Protein AF-A0A537HBJ1-F1 (afdb_monomer_lite)

Sequence (92 aa):
TMPDAIEVINSASILHSVTWKRARTFAEEKQLPQTAGSDSHIPETIGKAFTTIECESKTIASVLDAIRNGATTPDGQAYSLGDRLRKLARRD

Structure (mmCIF, N/CA/C/O backbone):
data_AF-A0A537HBJ1-F1
#
_entry.id   AF-A0A537HBJ1-F1
#
loop_
_atom_site.group_PDB
_atom_site.id
_atom_site.type_symbol
_atom_site.label_atom_id
_atom_site.label_alt_id
_atom_site.label_comp_id
_atom_site.label_asym_id
_atom_site.label_entity_id
_atom_site.label_seq_id
_atom_site.pdbx_PDB_ins_code
_atom_site.Cartn_x
_atom_site.Cartn_y
_atom_site.Cartn_z
_atom_site.occupancy
_atom_site.B_iso_or_equiv
_atom_site.auth_seq_id
_atom_site.auth_comp_id
_atom_site.auth_asym_id
_atom_site.auth_atom_id
_atom_site.pdbx_PDB_model_num
ATOM 1 N N . THR A 1 1 ? -15.359 -15.225 -1.454 1.00 83.00 1 THR A N 1
ATOM 2 C CA . THR A 1 1 ? -15.686 -14.058 -0.607 1.00 83.00 1 THR A CA 1
ATOM 3 C C . THR A 1 1 ? -15.094 -12.816 -1.243 1.00 83.00 1 THR A C 1
ATOM 5 O O . THR A 1 1 ? -14.166 -12.948 -2.032 1.00 83.00 1 THR A O 1
ATOM 8 N N . MET A 1 2 ? -15.668 -11.639 -0.988 1.00 89.38 2 MET A N 1
ATOM 9 C CA . MET A 1 2 ? -15.086 -10.366 -1.432 1.00 89.38 2 MET A CA 1
ATOM 10 C C . MET A 1 2 ? -13.893 -10.021 -0.520 1.00 89.38 2 MET A C 1
ATOM 12 O O . MET A 1 2 ? -13.967 -10.355 0.663 1.00 89.38 2 MET A O 1
ATOM 16 N N . PRO A 1 3 ? -12.791 -9.451 -1.037 1.00 95.06 3 PRO A N 1
ATOM 17 C CA . PRO A 1 3 ? -11.676 -9.025 -0.193 1.00 95.06 3 PRO A CA 1
ATOM 18 C C . PRO A 1 3 ? -12.039 -7.787 0.638 1.00 95.06 3 PRO A C 1
ATOM 20 O O . PRO A 1 3 ? -12.889 -7.001 0.228 1.00 95.06 3 PRO A O 1
ATOM 23 N N . ASP A 1 4 ? -11.344 -7.596 1.762 1.00 96.50 4 ASP A N 1
ATOM 24 C CA . ASP A 1 4 ? -11.507 -6.428 2.644 1.00 96.50 4 ASP A CA 1
ATOM 25 C C . ASP A 1 4 ? -10.920 -5.136 2.037 1.00 96.50 4 ASP A C 1
ATOM 27 O O . ASP A 1 4 ? -11.344 -4.042 2.389 1.00 96.50 4 ASP A O 1
ATOM 31 N N . ALA A 1 5 ? -9.928 -5.252 1.146 1.00 97.50 5 ALA A N 1
ATOM 32 C CA . ALA A 1 5 ? -9.260 -4.137 0.475 1.00 97.50 5 ALA A CA 1
ATOM 33 C C . ALA A 1 5 ? -8.556 -4.606 -0.812 1.00 97.50 5 ALA A C 1
ATOM 35 O O . ALA A 1 5 ? -8.296 -5.800 -0.987 1.00 97.50 5 ALA A O 1
ATOM 36 N N . ILE A 1 6 ? -8.202 -3.671 -1.695 1.00 96.75 6 ILE A N 1
ATOM 37 C CA . ILE A 1 6 ? -7.457 -3.922 -2.937 1.00 96.75 6 ILE A CA 1
ATOM 38 C C . ILE A 1 6 ? -6.141 -3.143 -2.929 1.00 96.75 6 ILE A C 1
ATOM 40 O O . ILE A 1 6 ? -6.138 -1.935 -2.705 1.00 96.75 6 ILE A O 1
ATOM 44 N N . GLU A 1 7 ? -5.028 -3.806 -3.255 1.00 96.38 7 GLU A N 1
ATOM 45 C CA . GLU A 1 7 ? -3.762 -3.117 -3.528 1.00 96.38 7 GLU A CA 1
ATOM 46 C C . GLU A 1 7 ? -3.845 -2.412 -4.890 1.00 96.38 7 GLU A C 1
ATOM 48 O O . GLU A 1 7 ? -3.848 -3.050 -5.945 1.00 96.38 7 GLU A O 1
ATOM 53 N N . VAL A 1 8 ? -3.928 -1.082 -4.875 1.00 96.56 8 VAL A N 1
ATOM 54 C CA . VAL A 1 8 ? -3.999 -0.256 -6.091 1.00 96.56 8 VAL A CA 1
ATOM 55 C C . VAL A 1 8 ? -2.620 0.227 -6.542 1.00 96.56 8 VAL A C 1
ATOM 57 O O . VAL A 1 8 ? -2.435 0.550 -7.715 1.00 96.56 8 VAL A O 1
ATOM 60 N N . ILE A 1 9 ? -1.636 0.220 -5.638 1.00 95.31 9 ILE A N 1
ATOM 61 C CA . ILE A 1 9 ? -0.242 0.597 -5.898 1.00 95.31 9 ILE A CA 1
ATOM 62 C C . ILE A 1 9 ? 0.660 -0.579 -5.574 1.00 95.31 9 ILE A C 1
ATOM 64 O O . ILE A 1 9 ? 0.796 -0.961 -4.416 1.00 95.31 9 ILE A O 1
ATOM 68 N N . ASN A 1 10 ? 1.357 -1.085 -6.580 1.00 92.19 10 ASN A N 1
ATOM 69 C CA . ASN A 1 10 ? 2.440 -2.031 -6.372 1.00 92.19 10 ASN A CA 1
ATOM 70 C C . ASN A 1 10 ? 3.670 -1.518 -7.108 1.00 92.19 10 ASN A C 1
ATOM 72 O O . ASN A 1 10 ? 3.702 -1.511 -8.344 1.00 92.19 10 ASN A O 1
ATOM 76 N N . SER A 1 11 ? 4.684 -1.073 -6.370 1.00 86.75 11 SER A N 1
ATOM 77 C CA . SER A 1 11 ? 5.832 -0.417 -6.999 1.00 86.75 11 SER A CA 1
ATOM 78 C C . SER A 1 11 ? 6.664 -1.359 -7.881 1.00 86.75 11 SER A C 1
ATOM 80 O O . SER A 1 11 ? 7.320 -0.891 -8.816 1.00 86.75 11 SER A O 1
ATOM 82 N N . ALA A 1 12 ? 6.590 -2.678 -7.682 1.00 84.88 12 ALA A N 1
ATOM 83 C CA . ALA A 1 12 ? 7.278 -3.653 -8.524 1.00 84.88 12 ALA A CA 1
ATOM 84 C C . ALA A 1 12 ? 6.606 -3.848 -9.901 1.00 84.88 12 ALA A C 1
ATOM 86 O O . ALA A 1 12 ? 7.278 -4.270 -10.857 1.00 84.88 12 ALA A O 1
ATOM 87 N N . SER A 1 13 ? 5.323 -3.485 -10.042 1.00 83.56 13 SER A N 1
ATOM 88 C CA . SER A 1 13 ? 4.554 -3.633 -11.286 1.00 83.56 13 SER A CA 1
ATOM 89 C C . SER A 1 13 ? 5.251 -2.967 -12.482 1.00 83.56 13 SER A C 1
ATOM 91 O O . SER A 1 13 ? 5.684 -1.813 -12.426 1.00 83.56 13 SER A O 1
ATOM 93 N N . ILE A 1 14 ? 5.395 -3.704 -13.589 1.00 74.44 14 ILE A N 1
ATOM 94 C CA . ILE A 1 14 ? 6.133 -3.267 -14.792 1.00 74.44 14 ILE A CA 1
ATOM 95 C C . ILE A 1 14 ? 5.347 -2.214 -15.589 1.00 74.44 14 ILE A C 1
ATOM 97 O O . ILE A 1 14 ? 5.942 -1.307 -16.164 1.00 74.44 14 ILE A O 1
ATOM 101 N N . LEU A 1 15 ? 4.013 -2.280 -15.571 1.00 81.75 15 LEU A N 1
ATOM 102 C CA . LEU A 1 15 ? 3.113 -1.333 -16.241 1.00 81.75 15 LEU A CA 1
ATOM 103 C C . LEU A 1 15 ? 2.335 -0.495 -15.223 1.00 81.75 15 LEU A C 1
ATOM 105 O O . LEU A 1 15 ? 1.131 -0.290 -15.367 1.00 81.75 15 LEU A O 1
ATOM 109 N N . HIS A 1 16 ? 3.036 -0.019 -14.192 1.00 79.81 16 HIS A N 1
ATOM 110 C CA . HIS A 1 16 ? 2.457 0.661 -13.033 1.00 79.81 16 HIS A CA 1
ATOM 111 C C . HIS A 1 16 ? 1.401 1.720 -13.391 1.00 79.81 16 HIS A C 1
ATOM 113 O O . HIS A 1 16 ? 0.315 1.724 -12.822 1.00 79.81 16 HIS A O 1
ATOM 119 N N . SER A 1 17 ? 1.673 2.575 -14.384 1.00 78.00 17 SER A N 1
ATOM 120 C CA . SER A 1 17 ? 0.761 3.649 -14.811 1.00 78.00 17 SER A CA 1
ATOM 121 C C . SER A 1 17 ? -0.573 3.156 -15.387 1.00 78.00 17 SER A C 1
ATOM 123 O O . SER A 1 17 ? -1.555 3.897 -15.360 1.00 78.00 17 SER A O 1
ATOM 125 N N . VAL A 1 18 ? -0.621 1.922 -15.898 1.00 83.50 18 VAL A N 1
ATOM 126 C CA . VAL A 1 18 ? -1.834 1.268 -16.410 1.00 83.50 18 VAL A CA 1
ATOM 127 C C . VAL A 1 18 ? -2.479 0.417 -15.320 1.00 83.50 18 VAL A C 1
ATOM 129 O O . VAL A 1 18 ? -3.688 0.511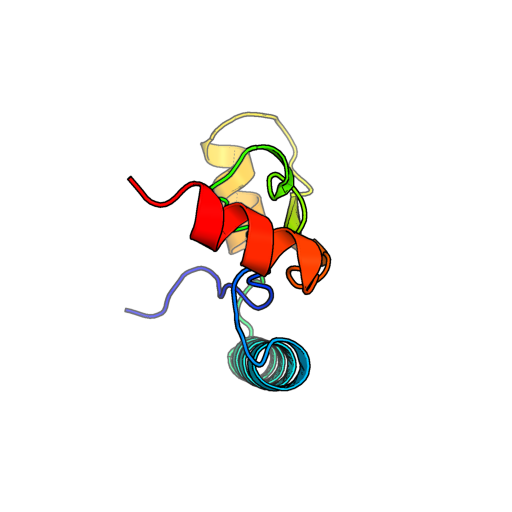 -15.108 1.00 83.50 18 VAL A O 1
ATOM 132 N N . THR A 1 19 ? -1.687 -0.405 -14.624 1.00 87.00 19 THR A N 1
ATOM 133 C CA . THR A 1 19 ? -2.197 -1.348 -13.618 1.00 87.00 19 THR A CA 1
ATOM 134 C C . THR A 1 19 ? -2.812 -0.619 -12.436 1.00 87.00 19 THR A C 1
ATOM 136 O O . THR A 1 19 ? -3.906 -0.990 -12.024 1.00 87.00 19 THR A O 1
ATOM 139 N N . TRP A 1 20 ? -2.178 0.465 -11.972 1.00 90.00 20 TRP A N 1
ATOM 140 C CA . TRP A 1 20 ? -2.735 1.302 -10.912 1.00 90.00 20 TRP A CA 1
ATOM 141 C C . TRP A 1 20 ? -4.123 1.798 -11.281 1.00 90.00 20 TRP A C 1
ATOM 143 O O . TRP A 1 20 ? -5.064 1.659 -10.510 1.00 90.00 20 TRP A O 1
ATOM 153 N N . LYS A 1 21 ? -4.260 2.406 -12.468 1.00 92.69 21 LYS A N 1
ATOM 154 C CA . LYS A 1 21 ? -5.511 3.070 -12.862 1.00 92.69 21 LYS A C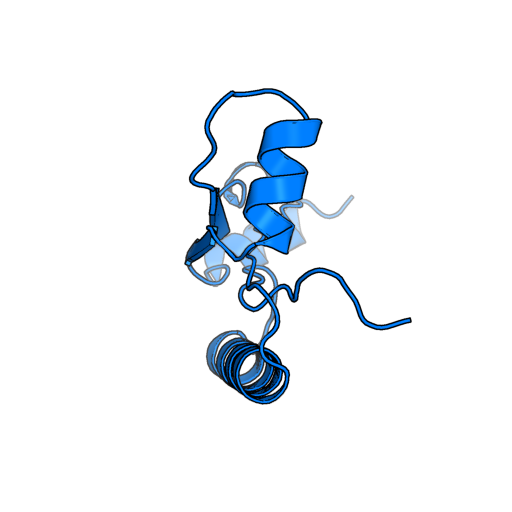A 1
ATOM 155 C C . LYS A 1 21 ? -6.653 2.068 -12.899 1.00 92.69 21 LYS A C 1
ATOM 157 O O . LYS A 1 21 ? -7.714 2.349 -12.367 1.00 92.69 21 LYS A O 1
ATOM 162 N N . ARG A 1 22 ? -6.402 0.878 -13.451 1.00 94.44 22 ARG A N 1
ATOM 163 C CA . ARG A 1 22 ? -7.386 -0.210 -13.491 1.00 94.44 22 ARG A CA 1
ATOM 164 C C . ARG A 1 22 ? -7.746 -0.724 -12.100 1.00 94.44 22 ARG A C 1
ATOM 166 O O . ARG A 1 22 ? -8.927 -0.892 -11.825 1.00 94.44 22 ARG A O 1
ATOM 173 N N . ALA A 1 23 ? -6.755 -0.957 -11.239 1.00 94.56 23 ALA A N 1
ATOM 174 C CA . ALA A 1 23 ? -6.992 -1.429 -9.877 1.00 94.56 23 ALA A CA 1
ATOM 175 C C . ALA A 1 23 ? -7.786 -0.403 -9.058 1.00 94.56 23 ALA A C 1
ATOM 177 O O . ALA A 1 23 ? -8.746 -0.767 -8.386 1.00 94.56 23 ALA A O 1
ATOM 178 N N . ARG A 1 24 ? -7.441 0.883 -9.186 1.00 95.44 24 ARG A N 1
ATOM 179 C CA . ARG A 1 24 ? -8.161 1.992 -8.559 1.00 95.44 24 ARG A CA 1
ATOM 180 C C . ARG A 1 24 ? -9.602 2.092 -9.048 1.00 95.44 24 ARG A C 1
ATOM 182 O O . ARG A 1 24 ? -10.500 2.095 -8.219 1.00 95.44 24 ARG A O 1
ATOM 189 N N . THR A 1 25 ? -9.832 2.103 -10.363 1.00 96.81 25 THR A N 1
ATOM 190 C CA . THR A 1 25 ? -11.193 2.120 -10.923 1.00 96.81 25 THR A CA 1
ATOM 191 C C . THR A 1 25 ? -12.007 0.927 -10.429 1.00 96.81 25 THR A C 1
ATOM 193 O O . THR A 1 25 ? -13.134 1.102 -9.984 1.00 96.81 25 THR A O 1
ATOM 196 N N . PHE A 1 26 ? -11.426 -0.275 -10.420 1.00 95.94 26 PHE A N 1
ATOM 197 C CA . PHE A 1 26 ? -12.102 -1.461 -9.900 1.00 95.94 26 PHE A CA 1
ATOM 198 C C . PHE A 1 26 ? -12.443 -1.339 -8.406 1.00 95.94 26 PHE A C 1
ATOM 200 O O . PHE A 1 26 ? -13.549 -1.688 -8.000 1.00 95.94 26 PHE A O 1
ATOM 207 N N . ALA A 1 27 ? -11.518 -0.839 -7.582 1.00 96.75 27 ALA A N 1
ATOM 208 C CA . ALA A 1 27 ? -11.761 -0.632 -6.157 1.00 96.75 27 ALA A CA 1
ATOM 209 C C . ALA A 1 27 ? -12.863 0.413 -5.917 1.00 96.75 27 ALA A C 1
ATOM 211 O O . ALA A 1 27 ? -13.747 0.185 -5.097 1.00 96.75 27 ALA A O 1
ATOM 212 N N . GLU A 1 28 ? -12.863 1.511 -6.676 1.00 96.62 28 GLU A N 1
ATOM 213 C CA . GLU A 1 28 ? -13.896 2.553 -6.628 1.00 96.62 28 GLU A CA 1
ATOM 214 C C . GLU A 1 28 ? -15.274 2.003 -7.040 1.00 96.62 28 GLU A C 1
ATOM 216 O O . GLU A 1 28 ? -16.251 2.188 -6.315 1.00 96.62 28 GLU A O 1
ATOM 221 N N . GLU A 1 29 ? -15.355 1.248 -8.141 1.00 97.25 29 GLU A N 1
ATOM 222 C CA . GLU A 1 29 ? -16.590 0.598 -8.611 1.00 97.25 29 GLU A CA 1
ATOM 223 C C . GLU A 1 29 ? -17.150 -0.426 -7.615 1.00 97.25 29 GLU A C 1
ATOM 225 O O . GLU A 1 29 ? -18.362 -0.639 -7.548 1.00 97.25 29 GLU A O 1
ATOM 230 N N . LYS A 1 30 ? -16.274 -1.090 -6.855 1.00 96.38 30 LYS A N 1
ATOM 231 C CA . LYS A 1 30 ? -16.655 -2.065 -5.824 1.00 96.38 30 LYS A CA 1
ATOM 232 C C . LYS A 1 30 ? -16.787 -1.464 -4.430 1.00 96.38 30 LYS A C 1
ATOM 234 O O . LYS A 1 30 ? -17.135 -2.204 -3.516 1.00 96.38 30 LYS A O 1
ATOM 239 N N . GLN A 1 31 ? -16.542 -0.160 -4.276 1.00 96.31 31 GLN A N 1
ATOM 240 C CA . GLN A 1 31 ? -16.516 0.533 -2.984 1.00 96.31 31 GLN A CA 1
ATOM 241 C C . GLN A 1 31 ? -15.593 -0.159 -1.968 1.00 96.31 31 GLN A C 1
ATOM 243 O O . GLN A 1 31 ? -15.910 -0.261 -0.785 1.00 96.31 31 GLN A O 1
ATOM 248 N N . LEU A 1 32 ? -14.454 -0.664 -2.449 1.00 97.50 32 LEU A N 1
ATOM 249 C CA . LEU A 1 32 ? -13.474 -1.365 -1.632 1.00 97.50 32 LEU A CA 1
ATOM 250 C C . LEU A 1 32 ? -12.368 -0.410 -1.161 1.00 97.50 32 LEU A C 1
ATOM 252 O O . LEU A 1 32 ? -11.872 0.391 -1.963 1.00 97.50 32 LEU A O 1
ATOM 256 N N . PRO A 1 33 ? -11.931 -0.527 0.105 1.00 98.19 33 PRO A N 1
ATOM 257 C CA . PRO A 1 33 ? -10.728 0.123 0.605 1.00 98.19 33 PRO A CA 1
ATOM 258 C C . PRO A 1 33 ? -9.503 -0.131 -0.275 1.00 98.19 33 PRO A C 1
ATOM 260 O O . PRO A 1 33 ? -9.368 -1.183 -0.906 1.00 98.19 33 PRO A O 1
ATOM 263 N N . GLN A 1 34 ? -8.589 0.837 -0.303 1.00 98.25 34 GLN A N 1
ATOM 264 C CA . GLN A 1 34 ? -7.438 0.828 -1.202 1.00 98.25 34 GLN A CA 1
ATOM 265 C C . GLN A 1 34 ? -6.131 0.823 -0.415 1.00 98.25 34 GLN A C 1
ATOM 267 O O . GLN A 1 34 ? -5.935 1.621 0.498 1.00 98.25 34 GLN A O 1
ATOM 272 N N . THR A 1 35 ? -5.208 -0.046 -0.808 1.00 98.25 35 THR A N 1
ATOM 273 C CA . THR A 1 35 ? -3.885 -0.174 -0.195 1.00 98.25 35 THR A CA 1
ATOM 274 C C . THR A 1 35 ? -2.775 -0.096 -1.237 1.00 98.25 35 THR A C 1
ATOM 276 O O . THR A 1 35 ? -2.998 -0.006 -2.447 1.00 98.25 35 THR A O 1
ATOM 279 N N . ALA A 1 36 ? -1.550 -0.082 -0.740 1.00 97.50 36 ALA A N 1
ATOM 280 C CA . ALA A 1 36 ? -0.331 0.120 -1.487 1.00 97.50 36 ALA A CA 1
ATOM 281 C C . ALA A 1 36 ? 0.838 -0.592 -0.816 1.00 97.50 36 ALA A C 1
ATOM 283 O O . ALA A 1 36 ? 1.008 -0.491 0.406 1.00 97.50 36 ALA A O 1
ATOM 284 N N . GLY A 1 37 ? 1.672 -1.239 -1.625 1.00 96.50 37 GLY A N 1
ATOM 285 C CA . GLY A 1 37 ? 2.804 -2.018 -1.155 1.00 96.50 37 GLY A CA 1
ATOM 286 C C . GLY A 1 37 ? 4.020 -1.908 -2.064 1.00 96.50 37 GLY A C 1
ATOM 287 O O . GLY A 1 37 ? 3.945 -1.837 -3.293 1.00 96.50 37 GLY A O 1
ATOM 288 N N . SER A 1 38 ? 5.193 -1.883 -1.432 1.00 95.31 38 SER A N 1
ATOM 289 C CA . SER A 1 38 ? 6.466 -1.787 -2.150 1.00 95.31 38 SER A CA 1
ATOM 290 C C . SER A 1 38 ? 6.917 -3.092 -2.820 1.00 95.31 38 SER A C 1
ATOM 292 O O . SER A 1 38 ? 7.831 -3.068 -3.648 1.00 95.31 38 SER A O 1
ATOM 294 N N . ASP A 1 39 ? 6.334 -4.222 -2.407 1.00 92.81 39 ASP A N 1
ATOM 295 C CA . ASP A 1 39 ? 6.729 -5.580 -2.806 1.00 92.81 39 ASP A CA 1
ATOM 296 C C . ASP A 1 39 ? 8.261 -5.749 -2.886 1.00 92.81 39 ASP A C 1
ATOM 298 O O . ASP A 1 39 ? 8.857 -6.182 -3.881 1.00 92.81 39 ASP A O 1
ATOM 302 N N . SER A 1 40 ? 8.926 -5.233 -1.849 1.00 92.50 40 SER A N 1
ATOM 303 C CA . SER A 1 40 ? 10.360 -4.991 -1.862 1.00 92.50 40 SER A CA 1
ATOM 304 C C . SER A 1 40 ? 11.143 -6.295 -1.792 1.00 92.50 40 SER A C 1
ATOM 306 O O . SER A 1 40 ? 10.968 -7.081 -0.869 1.00 92.50 40 SER A O 1
ATOM 308 N N . HIS A 1 41 ? 12.057 -6.482 -2.742 1.00 90.81 41 HIS A N 1
ATOM 309 C CA . HIS A 1 41 ? 12.992 -7.615 -2.768 1.00 90.81 41 HIS A CA 1
ATOM 310 C C . HIS A 1 41 ? 14.459 -7.172 -2.628 1.00 90.81 41 HIS A C 1
ATOM 312 O O . HIS A 1 41 ? 15.356 -8.006 -2.625 1.00 90.81 41 HIS A O 1
ATOM 318 N N . ILE A 1 42 ? 14.710 -5.859 -2.537 1.00 90.62 42 ILE A N 1
ATOM 319 C CA . ILE A 1 42 ? 16.017 -5.267 -2.222 1.00 90.62 42 ILE A CA 1
ATOM 320 C C . ILE A 1 42 ? 15.825 -4.101 -1.234 1.00 90.62 42 ILE A C 1
ATOM 322 O O . ILE A 1 42 ? 14.785 -3.445 -1.277 1.00 90.62 42 ILE A O 1
ATOM 326 N N . PRO A 1 43 ? 16.787 -3.787 -0.350 1.00 92.75 43 PRO A N 1
ATOM 327 C CA . PRO A 1 43 ? 16.621 -2.726 0.650 1.00 92.75 43 PRO A CA 1
ATOM 328 C C . PRO A 1 43 ? 16.232 -1.359 0.069 1.00 92.75 43 PRO A C 1
ATOM 330 O O . PRO A 1 43 ? 15.410 -0.648 0.636 1.00 92.75 43 PRO A O 1
ATOM 333 N N . GLU A 1 44 ? 16.760 -1.010 -1.104 1.00 92.56 44 GLU A N 1
ATOM 334 C CA . GLU A 1 44 ? 16.542 0.280 -1.766 1.00 92.56 44 GLU A CA 1
ATOM 335 C C . GLU A 1 44 ? 15.100 0.483 -2.249 1.00 92.56 44 GLU A C 1
ATOM 337 O O . GLU A 1 44 ? 14.711 1.605 -2.575 1.00 92.56 44 GLU A O 1
ATOM 342 N N . THR A 1 45 ? 14.310 -0.591 -2.342 1.00 93.69 45 THR A N 1
ATOM 343 C CA . THR A 1 45 ? 12.911 -0.530 -2.778 1.00 93.69 45 THR A CA 1
ATOM 344 C C . THR A 1 45 ? 11.910 -0.488 -1.630 1.00 93.69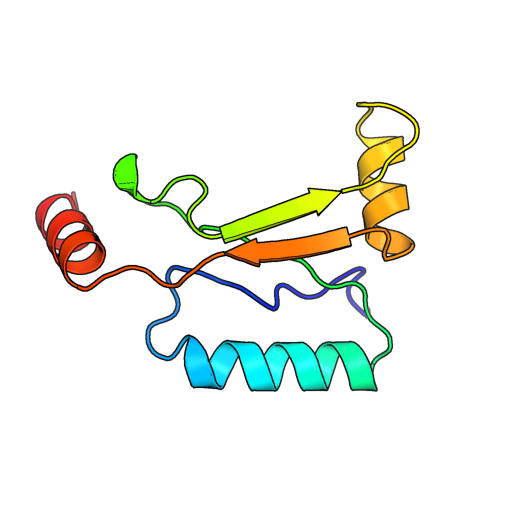 45 THR A C 1
ATOM 346 O O . THR A 1 45 ? 10.724 -0.277 -1.885 1.00 93.69 45 THR A O 1
ATOM 349 N N . ILE A 1 46 ? 12.368 -0.623 -0.379 1.00 95.75 46 ILE A N 1
ATOM 350 C CA . ILE A 1 46 ? 11.507 -0.560 0.805 1.00 95.75 46 ILE A CA 1
ATOM 351 C C . ILE A 1 46 ? 10.827 0.809 0.859 1.00 95.75 46 ILE A C 1
ATOM 353 O O . ILE A 1 46 ? 11.470 1.846 0.716 1.00 95.75 46 ILE A O 1
ATOM 357 N N . GLY A 1 47 ? 9.507 0.808 1.042 1.00 95.75 47 GLY A N 1
ATOM 358 C CA . GLY A 1 47 ? 8.726 2.036 1.200 1.00 95.75 47 GLY A CA 1
ATOM 359 C C . GLY A 1 47 ? 8.530 2.850 -0.080 1.00 95.75 47 GLY A C 1
ATOM 360 O O . GLY A 1 47 ? 7.962 3.932 -0.015 1.00 95.75 47 GLY A O 1
ATOM 361 N N . LYS A 1 48 ? 8.931 2.352 -1.262 1.00 95.25 48 LYS A N 1
ATOM 362 C CA . LYS A 1 48 ? 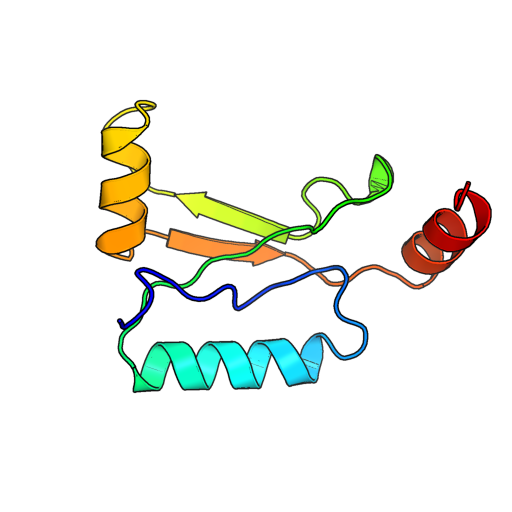8.613 3.042 -2.530 1.00 95.25 48 LYS A CA 1
ATOM 363 C C . LYS A 1 48 ? 7.115 3.132 -2.808 1.00 95.25 48 LYS A C 1
ATOM 365 O O . LYS A 1 48 ? 6.702 4.036 -3.520 1.00 95.25 48 LYS A O 1
ATOM 370 N N . ALA A 1 49 ? 6.334 2.212 -2.252 1.00 96.62 49 ALA A N 1
ATOM 371 C CA . ALA A 1 49 ? 4.891 2.327 -2.120 1.00 96.62 49 ALA A CA 1
ATOM 372 C C . ALA A 1 49 ? 4.476 1.862 -0.725 1.00 96.62 49 ALA A C 1
ATOM 374 O O . ALA A 1 49 ? 5.081 0.935 -0.171 1.00 96.62 49 ALA A O 1
ATOM 375 N N . PHE A 1 50 ? 3.503 2.557 -0.149 1.00 97.69 50 PHE A N 1
ATOM 376 C CA . PHE A 1 50 ? 3.072 2.393 1.232 1.00 97.69 50 PHE A CA 1
ATOM 377 C C . PHE A 1 50 ? 1.637 2.890 1.404 1.00 97.69 50 PHE A C 1
ATOM 379 O O . PHE A 1 50 ? 1.138 3.698 0.626 1.00 97.69 50 PHE A O 1
ATOM 386 N N . THR A 1 51 ? 0.979 2.417 2.457 1.00 98.31 51 THR A N 1
ATOM 387 C CA . THR A 1 51 ? -0.352 2.891 2.844 1.00 98.31 51 THR A CA 1
ATOM 388 C C . THR A 1 51 ? -0.235 3.656 4.150 1.00 98.31 51 THR A C 1
ATOM 390 O O . THR A 1 51 ? 0.224 3.093 5.144 1.00 98.31 51 THR A O 1
ATOM 393 N N . THR A 1 52 ? -0.661 4.915 4.165 1.00 98.19 52 THR A N 1
ATOM 394 C CA . THR A 1 52 ? -0.903 5.634 5.420 1.00 98.19 52 THR A CA 1
ATOM 395 C C . THR A 1 52 ? -2.237 5.165 5.982 1.00 98.19 52 THR A C 1
ATOM 397 O O . THR A 1 52 ? -3.238 5.170 5.265 1.00 98.19 52 THR A O 1
ATOM 400 N N . ILE A 1 53 ? -2.246 4.724 7.239 1.00 98.25 53 ILE A N 1
ATOM 401 C CA . ILE A 1 53 ? -3.434 4.184 7.906 1.00 98.25 53 ILE A CA 1
ATOM 402 C C . ILE A 1 53 ? -3.750 5.068 9.105 1.00 98.25 53 ILE A C 1
ATOM 404 O O . ILE A 1 53 ? -2.954 5.150 10.043 1.00 98.25 53 ILE A O 1
ATOM 408 N N . GLU A 1 54 ? -4.921 5.691 9.075 1.00 97.88 54 GLU A N 1
ATOM 409 C CA . GLU A 1 54 ? -5.425 6.506 10.175 1.00 97.88 54 GLU A CA 1
ATOM 410 C C . GLU A 1 54 ? -6.179 5.599 11.150 1.00 97.88 54 GLU A C 1
ATOM 412 O O . GLU A 1 54 ? -7.245 5.072 10.834 1.00 97.88 54 GLU A O 1
ATOM 417 N N . CYS A 1 55 ? -5.603 5.363 12.328 1.00 96.94 55 CYS A N 1
ATOM 418 C CA . CYS A 1 55 ? -6.149 4.436 13.315 1.00 96.94 55 CYS A CA 1
ATOM 419 C C . CYS A 1 55 ? -6.036 4.998 14.736 1.00 96.94 55 CYS A C 1
ATOM 421 O O . CYS A 1 55 ? -5.128 5.767 15.047 1.00 96.94 55 CYS A O 1
ATOM 423 N N . GLU A 1 56 ? -6.954 4.596 15.615 1.00 94.25 56 GLU A N 1
ATOM 424 C CA . GLU A 1 56 ? -7.040 5.124 16.984 1.00 94.25 56 GLU A CA 1
ATOM 425 C C . GLU A 1 56 ? -5.867 4.669 17.869 1.00 94.25 56 GLU A C 1
ATOM 427 O O . GLU A 1 56 ? -5.454 5.365 18.796 1.00 94.25 56 GLU A O 1
ATOM 432 N N . SER A 1 57 ? -5.306 3.490 17.586 1.00 96.94 57 SER A N 1
ATOM 433 C CA . SER A 1 57 ? -4.151 2.931 18.294 1.00 96.94 57 SER A CA 1
ATOM 434 C C . SER A 1 57 ? -3.269 2.069 17.388 1.00 96.94 57 SER A C 1
ATOM 436 O O . SER A 1 57 ? -3.723 1.508 16.393 1.00 96.94 57 SER A O 1
ATOM 438 N N . LYS A 1 58 ? -2.003 1.871 17.781 1.00 95.44 58 LYS A N 1
ATOM 439 C CA . LYS A 1 58 ? -1.031 1.013 17.070 1.00 95.44 58 LYS A CA 1
ATOM 440 C C . LYS A 1 58 ? -1.200 -0.485 17.371 1.00 95.44 58 LYS A C 1
ATOM 442 O O . LYS A 1 58 ? -0.222 -1.227 17.429 1.00 95.44 58 LYS A O 1
ATOM 447 N N . THR A 1 59 ? -2.428 -0.929 17.615 1.00 98.06 59 THR A N 1
ATOM 448 C CA . THR A 1 59 ? -2.747 -2.347 17.818 1.00 98.06 59 THR A CA 1
ATOM 449 C C . THR A 1 59 ? -3.143 -2.995 16.495 1.00 98.06 59 THR A C 1
ATOM 451 O O . THR A 1 59 ? -3.657 -2.328 15.599 1.00 98.06 59 THR A O 1
ATOM 454 N N . ILE A 1 60 ? -2.940 -4.310 16.371 1.00 98.12 60 ILE A N 1
ATOM 455 C CA . ILE A 1 60 ? -3.301 -5.053 15.152 1.00 98.12 60 ILE A CA 1
ATOM 456 C C . ILE A 1 60 ? -4.794 -4.888 14.833 1.00 98.12 60 ILE A C 1
ATOM 458 O O . ILE A 1 60 ? -5.141 -4.623 13.689 1.00 98.12 60 ILE A O 1
ATOM 462 N N . ALA A 1 61 ? -5.667 -5.000 15.840 1.00 98.00 61 ALA A N 1
ATOM 463 C CA . ALA A 1 61 ? -7.112 -4.859 15.659 1.00 98.00 61 ALA A CA 1
ATOM 464 C C . ALA A 1 61 ? -7.487 -3.477 15.098 1.00 98.00 61 ALA A C 1
ATOM 466 O O . ALA A 1 61 ? -8.138 -3.397 14.063 1.00 98.00 61 ALA A O 1
ATOM 467 N N . SER A 1 62 ? -6.976 -2.406 15.714 1.00 98.25 62 SER A N 1
ATOM 468 C CA . SER A 1 62 ? -7.208 -1.021 15.282 1.00 98.25 62 SER A CA 1
ATOM 469 C C . SER A 1 62 ? -6.733 -0.760 13.847 1.00 98.25 62 SER A C 1
ATOM 471 O O . SER A 1 62 ? -7.430 -0.114 13.069 1.00 98.25 62 SER A O 1
ATOM 473 N N . VAL A 1 63 ? -5.575 -1.306 13.458 1.00 98.00 63 VAL A N 1
ATOM 474 C CA . VAL A 1 63 ? -5.066 -1.190 12.080 1.00 98.00 63 VAL A CA 1
ATOM 475 C C . VAL A 1 63 ? -5.959 -1.937 11.087 1.00 98.00 63 VAL A C 1
ATOM 477 O O . VAL A 1 63 ? -6.280 -1.399 10.030 1.00 98.00 63 VAL A O 1
ATOM 480 N N . LEU A 1 64 ? -6.373 -3.166 11.408 1.00 98.00 64 LEU A N 1
ATOM 481 C CA . LEU A 1 64 ? -7.235 -3.955 10.525 1.00 98.00 64 LEU A CA 1
ATOM 482 C C . LEU A 1 64 ? -8.617 -3.316 10.357 1.00 98.00 64 LEU A C 1
ATOM 484 O O . LEU A 1 64 ? -9.136 -3.287 9.243 1.00 98.00 64 LEU A O 1
ATOM 488 N N . ASP A 1 65 ? -9.192 -2.776 11.428 1.00 98.06 65 ASP A N 1
ATOM 489 C CA . ASP A 1 65 ? -10.485 -2.095 11.369 1.00 98.06 65 ASP A CA 1
ATOM 490 C C . ASP A 1 65 ? -10.396 -0.791 10.573 1.00 98.06 65 ASP A C 1
ATOM 492 O O . ASP A 1 65 ? -11.259 -0.526 9.739 1.00 98.06 65 ASP A O 1
ATOM 496 N N . ALA A 1 66 ? -9.313 -0.022 10.728 1.00 98.38 66 ALA A N 1
ATOM 497 C CA . ALA A 1 66 ? -9.050 1.148 9.893 1.00 98.38 66 ALA A CA 1
ATOM 498 C C . ALA A 1 66 ? -8.966 0.786 8.398 1.00 98.38 66 ALA A C 1
ATOM 500 O O . ALA A 1 66 ? -9.569 1.469 7.570 1.00 98.38 66 ALA A O 1
ATOM 501 N N . ILE A 1 67 ? -8.293 -0.318 8.048 1.00 98.06 67 ILE A N 1
ATOM 502 C CA . ILE A 1 67 ? -8.237 -0.809 6.661 1.00 98.06 67 ILE A CA 1
ATOM 503 C C . ILE A 1 67 ? -9.636 -1.169 6.153 1.00 98.06 67 ILE A C 1
ATOM 505 O O . ILE A 1 67 ? -10.031 -0.685 5.096 1.00 98.06 67 ILE A O 1
ATOM 509 N N . ARG A 1 68 ? -10.404 -1.972 6.901 1.00 97.44 68 ARG A N 1
ATOM 510 C CA . ARG A 1 68 ? -11.762 -2.389 6.499 1.00 97.44 68 ARG A CA 1
ATOM 511 C C . ARG A 1 68 ? -12.721 -1.212 6.337 1.00 97.44 68 ARG A C 1
ATOM 513 O O . ARG A 1 68 ? -13.586 -1.248 5.470 1.00 97.44 68 ARG A O 1
ATOM 520 N N . ASN A 1 69 ? -12.543 -0.166 7.140 1.00 97.44 69 ASN A N 1
ATOM 521 C CA . ASN A 1 69 ? -13.343 1.056 7.083 1.00 97.44 69 ASN A CA 1
ATOM 522 C C . ASN A 1 69 ? -12.851 2.062 6.028 1.00 97.44 69 ASN A C 1
ATOM 524 O O . ASN A 1 69 ? -13.437 3.134 5.889 1.00 97.44 69 ASN A O 1
ATOM 528 N N . GLY A 1 70 ? -11.782 1.752 5.286 1.00 97.75 70 GLY A N 1
ATOM 529 C CA . GLY A 1 70 ? -11.250 2.635 4.248 1.00 97.75 70 GLY A CA 1
ATOM 530 C C . GLY A 1 70 ? -10.498 3.857 4.773 1.00 97.75 70 GLY A C 1
ATOM 531 O O . GLY A 1 70 ? -10.278 4.798 4.012 1.00 97.75 70 GLY A O 1
ATOM 532 N N . ALA A 1 71 ? -10.062 3.854 6.037 1.00 98.31 71 ALA A N 1
ATOM 533 C CA . ALA A 1 71 ? -9.222 4.896 6.635 1.00 98.31 71 ALA A CA 1
ATOM 534 C C . ALA A 1 71 ? -7.754 4.768 6.171 1.00 98.31 71 ALA A C 1
ATOM 536 O O . ALA A 1 71 ? -6.808 4.705 6.959 1.00 98.31 71 ALA A O 1
ATOM 537 N N . THR A 1 72 ? -7.577 4.676 4.854 1.00 98.25 72 THR A N 1
ATOM 538 C CA . THR A 1 72 ? -6.331 4.331 4.173 1.00 98.25 72 THR A CA 1
ATOM 539 C C . THR A 1 72 ? -6.056 5.319 3.056 1.00 98.25 72 THR A C 1
ATOM 541 O O . THR A 1 72 ? -6.906 5.541 2.195 1.00 98.25 72 THR A O 1
ATOM 544 N N . THR A 1 73 ? -4.840 5.853 3.018 1.00 98.06 73 THR A N 1
ATOM 545 C CA . THR A 1 73 ? -4.344 6.642 1.889 1.00 98.06 73 THR A CA 1
ATOM 546 C C . THR A 1 73 ? -3.186 5.888 1.238 1.00 98.06 73 THR A C 1
ATOM 548 O O . THR A 1 73 ? -2.083 5.876 1.793 1.00 98.06 73 THR A O 1
ATOM 551 N N . PRO A 1 74 ? -3.419 5.206 0.103 1.00 97.31 74 PRO A N 1
ATOM 552 C CA . PRO A 1 74 ? -2.353 4.559 -0.645 1.00 97.31 74 PRO A CA 1
ATOM 553 C C . PRO A 1 74 ? -1.499 5.621 -1.359 1.00 97.31 74 PRO A C 1
ATOM 555 O O . PRO A 1 74 ? -2.042 6.480 -2.055 1.00 97.31 74 PRO A O 1
ATOM 558 N N . ASP A 1 75 ? -0.171 5.548 -1.228 1.00 95.62 75 ASP A N 1
ATOM 559 C CA . ASP A 1 75 ? 0.770 6.421 -1.944 1.00 95.62 75 ASP A CA 1
ATOM 560 C C . ASP A 1 75 ? 2.050 5.678 -2.388 1.00 95.62 75 ASP A C 1
ATOM 562 O O . ASP A 1 75 ? 2.353 4.557 -1.960 1.00 95.62 75 ASP A O 1
ATOM 566 N N . GLY A 1 76 ? 2.806 6.295 -3.293 1.00 93.38 76 GLY A N 1
ATOM 567 C CA . GLY A 1 76 ? 4.101 5.822 -3.747 1.00 93.38 76 GLY A CA 1
ATOM 568 C C . GLY A 1 76 ? 4.330 5.904 -5.248 1.00 93.38 76 GLY A C 1
ATOM 569 O O . GLY A 1 76 ? 3.547 6.436 -6.033 1.00 93.38 76 GLY A O 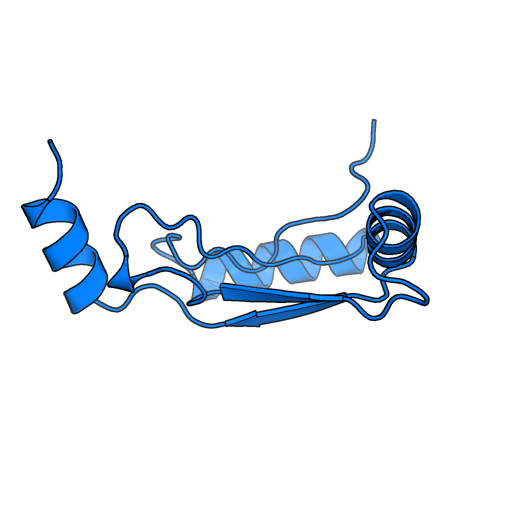1
ATOM 570 N N . GLN A 1 77 ? 5.452 5.324 -5.655 1.00 89.44 77 GLN A N 1
ATOM 571 C CA . GLN A 1 77 ? 5.957 5.331 -7.018 1.00 89.44 77 GLN A CA 1
ATOM 572 C C . GLN A 1 77 ? 6.446 3.950 -7.443 1.00 89.44 77 GLN A C 1
ATOM 574 O O . GLN A 1 77 ? 6.889 3.139 -6.630 1.00 89.44 77 GLN A O 1
ATOM 579 N N . ALA A 1 78 ? 6.427 3.710 -8.752 1.00 89.00 78 ALA A N 1
ATOM 580 C CA . ALA A 1 78 ? 7.003 2.512 -9.343 1.00 89.00 78 ALA A CA 1
ATOM 581 C C . ALA A 1 78 ? 8.522 2.431 -9.123 1.00 89.00 78 ALA A C 1
ATOM 583 O O . ALA A 1 78 ? 9.208 3.437 -8.935 1.00 89.00 78 ALA A O 1
ATOM 584 N N . TYR A 1 79 ? 9.069 1.225 -9.248 1.00 90.44 79 TYR A N 1
ATOM 585 C CA . TYR A 1 79 ? 10.505 1.016 -9.366 1.00 90.44 79 TYR A CA 1
ATOM 586 C C . TYR A 1 79 ? 11.048 1.797 -10.559 1.00 90.44 79 TYR A C 1
ATOM 588 O O . TYR A 1 79 ? 10.569 1.650 -11.691 1.00 90.44 79 TYR A O 1
ATOM 596 N N . SER A 1 80 ? 12.102 2.568 -10.309 1.00 88.62 80 SER A N 1
ATOM 597 C CA . SER A 1 80 ? 12.902 3.178 -11.363 1.00 88.62 80 SER A CA 1
ATOM 598 C C . SER A 1 80 ? 13.651 2.102 -12.155 1.00 88.62 80 SER A C 1
ATOM 600 O O . SER A 1 80 ? 13.829 0.969 -11.698 1.00 88.62 80 SER A O 1
ATOM 602 N N . LEU A 1 81 ? 14.163 2.464 -13.334 1.00 87.12 81 LEU A N 1
ATOM 603 C CA . LEU A 1 81 ? 15.031 1.578 -14.119 1.00 87.12 81 LEU A CA 1
ATOM 604 C C . LEU A 1 81 ? 16.250 1.107 -13.309 1.00 87.12 81 LEU A C 1
ATOM 606 O O . LEU A 1 81 ? 16.604 -0.068 -13.359 1.00 87.12 81 LEU A O 1
ATOM 610 N N . GLY A 1 82 ? 16.843 1.998 -12.505 1.00 90.31 82 GLY A N 1
ATOM 611 C CA . GLY A 1 82 ? 17.970 1.668 -11.632 1.00 90.31 82 GLY A CA 1
ATOM 612 C C . GLY A 1 82 ? 17.609 0.645 -10.555 1.00 90.31 82 GLY A C 1
ATOM 613 O O . GLY A 1 82 ? 18.391 -0.264 -10.294 1.00 90.31 82 GLY A O 1
ATOM 614 N N . ASP A 1 83 ? 16.410 0.727 -9.972 1.00 90.75 83 ASP A N 1
ATOM 615 C CA . ASP A 1 83 ? 15.949 -0.270 -8.995 1.00 90.75 83 ASP A CA 1
ATOM 616 C C . ASP A 1 83 ? 15.749 -1.637 -9.644 1.00 90.75 83 ASP A C 1
ATOM 618 O O 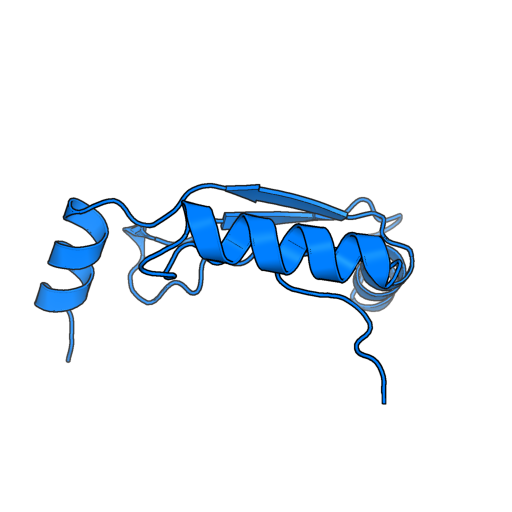. ASP A 1 83 ? 16.130 -2.656 -9.073 1.00 90.75 83 ASP A O 1
ATOM 622 N N . ARG A 1 84 ? 15.202 -1.664 -10.866 1.00 89.00 84 ARG A N 1
ATOM 623 C CA . ARG A 1 84 ? 15.028 -2.907 -11.629 1.00 89.00 84 ARG A CA 1
ATOM 624 C C . ARG A 1 84 ? 16.375 -3.546 -11.966 1.00 89.00 84 ARG A C 1
ATOM 626 O O . ARG A 1 84 ? 16.520 -4.752 -11.792 1.00 89.00 84 ARG A O 1
ATOM 633 N N . LEU A 1 85 ? 17.364 -2.749 -12.374 1.00 90.00 85 LEU A N 1
ATOM 634 C CA . LEU A 1 85 ? 18.730 -3.221 -12.627 1.00 90.00 85 LEU A CA 1
ATOM 635 C C . LEU A 1 85 ? 19.398 -3.755 -11.353 1.00 90.00 85 LEU A C 1
ATOM 637 O O . LEU A 1 85 ? 19.928 -4.862 -11.371 1.00 90.00 85 LEU A O 1
ATOM 641 N N . ARG A 1 86 ? 19.329 -3.021 -10.233 1.00 90.38 86 ARG A N 1
ATOM 642 C CA . ARG A 1 86 ? 19.868 -3.489 -8.941 1.00 90.38 86 ARG A CA 1
ATOM 643 C C . ARG A 1 86 ? 19.201 -4.782 -8.482 1.00 90.38 86 ARG A C 1
ATOM 645 O O . ARG A 1 86 ? 19.892 -5.677 -8.009 1.00 90.38 86 ARG A O 1
ATOM 652 N N . LYS A 1 87 ? 17.880 -4.895 -8.654 1.00 87.06 87 LYS A N 1
ATOM 653 C CA . LYS A 1 87 ? 17.127 -6.114 -8.334 1.00 87.06 87 LYS A CA 1
ATOM 654 C C . LYS A 1 87 ? 17.591 -7.298 -9.182 1.00 87.06 87 LYS A C 1
ATOM 656 O O . LYS A 1 87 ? 17.729 -8.385 -8.644 1.00 87.06 87 LYS A O 1
ATOM 661 N N . LEU A 1 88 ? 17.860 -7.100 -10.475 1.00 87.25 88 LEU A N 1
ATOM 662 C CA . LEU A 1 88 ? 18.411 -8.149 -11.343 1.00 87.25 88 LEU A CA 1
ATOM 663 C C . LEU A 1 88 ? 19.830 -8.558 -10.932 1.00 87.25 88 LEU A C 1
ATOM 665 O O . LEU A 1 88 ? 20.124 -9.745 -10.908 1.00 87.25 88 LEU A O 1
ATOM 669 N N . ALA A 1 89 ? 20.686 -7.595 -10.581 1.00 88.25 89 ALA A N 1
ATOM 670 C CA . ALA A 1 89 ? 22.069 -7.856 -10.179 1.00 88.25 89 ALA A CA 1
ATOM 671 C C . ALA A 1 89 ? 22.203 -8.571 -8.822 1.00 88.25 89 ALA A C 1
ATOM 673 O O . ALA A 1 89 ? 23.253 -9.135 -8.538 1.00 88.25 89 ALA A O 1
ATOM 674 N N . ARG A 1 90 ? 21.159 -8.525 -7.984 1.00 84.69 90 ARG A N 1
ATOM 675 C CA . ARG A 1 90 ? 21.091 -9.174 -6.664 1.00 84.69 90 ARG A CA 1
ATOM 676 C C . ARG A 1 90 ? 20.126 -10.361 -6.621 1.00 84.69 90 ARG A C 1
ATOM 678 O O . ARG A 1 90 ? 19.706 -10.759 -5.541 1.00 84.69 90 ARG A O 1
ATOM 685 N N . ARG A 1 91 ? 19.704 -10.878 -7.778 1.00 68.62 91 ARG A N 1
ATOM 686 C CA . ARG A 1 91 ? 18.996 -12.160 -7.814 1.00 68.62 91 ARG A CA 1
ATOM 687 C C . ARG A 1 91 ? 20.008 -13.258 -7.489 1.00 68.62 91 ARG A C 1
ATOM 689 O O . ARG A 1 91 ? 20.846 -13.548 -8.339 1.00 68.62 91 ARG A O 1
ATOM 696 N N . ASP A 1 92 ? 19.920 -13.791 -6.274 1.00 58.22 92 ASP A N 1
ATOM 697 C CA . ASP A 1 92 ? 20.468 -15.106 -5.922 1.00 58.22 92 ASP A CA 1
ATOM 698 C C . ASP A 1 92 ? 19.759 -16.210 -6.729 1.00 58.22 92 ASP A C 1
ATOM 700 O O . ASP A 1 92 ? 18.522 -16.097 -6.935 1.00 58.22 92 ASP A O 1
#

pLDDT: mean 92.74, std 6.87, range [58.22, 98.38]

Secondary structure (DSSP, 8-state):
---S-EEEEETT-TTHHHHHHHHHHHHHHTT--EEEE---SSGGGTTSEEEEE--SSSSHHHHHHHHHTT-EEEEE-PPPHHHHHHHHHT--

Radius of gyration: 14.49 Å; chains: 1; bounding box: 39×22×35 Å

Foldseek 3Di:
DDDLAFELAEQADPPRVVSNVVRVVVCVVVVHAYWHAQPDPDPVSHPQKGKDFDFPDPDPVRRSVSRSVNSIDIDHHHDDPVNVVVSVVPDD